Protein AF-A0A397VPN8-F1 (afdb_monomer)

InterPro domains:
  IPR009003 Peptidase S1, PA clan [SSF50494] (24-132)

pLDDT: mean 73.92, std 22.65, range [28.39, 97.94]

Structure (mmCIF, N/CA/C/O backbone):
data_AF-A0A397VPN8-F1
#
_entry.id   AF-A0A397VPN8-F1
#
loop_
_atom_site.group_PDB
_atom_site.id
_atom_site.type_symbol
_atom_site.label_atom_id
_atom_site.label_alt_id
_atom_site.label_comp_id
_atom_site.label_asym_id
_atom_site.label_entity_id
_atom_site.label_seq_id
_atom_site.pdbx_PDB_ins_code
_atom_site.Cartn_x
_atom_site.Cartn_y
_atom_site.Cartn_z
_atom_site.occupancy
_atom_site.B_iso_or_equiv
_atom_site.auth_seq_id
_atom_site.auth_comp_id
_atom_site.auth_asym_id
_atom_site.auth_atom_id
_atom_site.pdbx_PDB_model_num
ATOM 1 N N . MET A 1 1 ? -2.007 -19.056 -1.088 1.00 28.88 1 MET A N 1
ATOM 2 C CA . MET A 1 1 ? -3.440 -18.861 -0.772 1.00 28.88 1 MET A CA 1
ATOM 3 C C . MET A 1 1 ? -4.015 -17.876 -1.776 1.00 28.88 1 MET A C 1
ATOM 5 O O . MET A 1 1 ? -3.439 -16.800 -1.888 1.00 28.88 1 MET A O 1
ATOM 9 N N . PRO A 1 2 ? -5.071 -18.229 -2.525 1.00 28.39 2 PRO A N 1
ATOM 10 C CA . PRO A 1 2 ? -5.755 -17.281 -3.399 1.00 28.39 2 PRO A CA 1
ATOM 11 C C . PRO A 1 2 ? -6.444 -16.191 -2.564 1.00 28.39 2 PRO A C 1
ATOM 13 O O . PRO A 1 2 ? -7.016 -16.479 -1.512 1.00 28.39 2 PRO A O 1
ATOM 16 N N . LEU A 1 3 ? -6.367 -14.941 -3.021 1.00 31.61 3 LEU A N 1
ATOM 17 C CA . LEU A 1 3 ? -7.148 -13.830 -2.477 1.00 31.61 3 LEU A CA 1
ATOM 18 C C . LEU A 1 3 ? -8.596 -13.992 -2.958 1.00 31.61 3 LEU A C 1
ATOM 20 O O . LEU A 1 3 ? -8.873 -13.839 -4.145 1.00 31.61 3 LEU A O 1
ATOM 24 N N . ILE A 1 4 ? -9.508 -14.353 -2.056 1.00 32.44 4 ILE A N 1
ATOM 25 C CA . ILE A 1 4 ? -10.941 -14.461 -2.352 1.00 32.44 4 ILE A CA 1
ATOM 26 C C . ILE A 1 4 ? -11.601 -13.155 -1.911 1.00 32.44 4 ILE A C 1
ATOM 28 O O . ILE A 1 4 ? -11.700 -12.889 -0.715 1.00 32.44 4 ILE A O 1
ATOM 32 N N . PHE A 1 5 ? -12.060 -12.351 -2.870 1.00 37.53 5 PHE A N 1
ATOM 33 C CA . PHE A 1 5 ? -12.827 -11.135 -2.603 1.00 37.53 5 PHE A CA 1
ATOM 34 C C . PHE A 1 5 ? -14.318 -11.444 -2.714 1.00 37.53 5 PHE A C 1
ATOM 36 O O . PHE A 1 5 ? -14.814 -11.780 -3.789 1.00 37.53 5 PHE A O 1
ATOM 43 N N . LYS A 1 6 ? -15.050 -11.332 -1.605 1.00 38.09 6 LYS A N 1
ATOM 44 C CA . LYS A 1 6 ? -16.513 -11.271 -1.643 1.00 38.09 6 LYS A CA 1
ATOM 45 C C . LYS A 1 6 ? -16.909 -9.807 -1.786 1.00 38.09 6 LYS A C 1
ATOM 47 O O . LYS A 1 6 ? -16.521 -8.995 -0.952 1.00 38.09 6 LYS A O 1
ATOM 52 N N . ASN A 1 7 ? -17.676 -9.477 -2.825 1.00 38.16 7 ASN A N 1
ATOM 53 C CA . ASN A 1 7 ? -18.309 -8.163 -2.928 1.00 38.16 7 ASN A CA 1
ATOM 54 C C . ASN A 1 7 ? -19.157 -7.926 -1.674 1.00 38.16 7 ASN A C 1
ATOM 56 O O . ASN A 1 7 ? -20.104 -8.676 -1.424 1.00 38.16 7 ASN A O 1
ATOM 60 N N . LYS A 1 8 ? -18.842 -6.880 -0.909 1.00 43.53 8 LYS A N 1
ATOM 61 C CA . LYS A 1 8 ? -19.722 -6.410 0.158 1.00 43.53 8 LYS A CA 1
ATOM 62 C C . LYS A 1 8 ? -20.789 -5.525 -0.481 1.00 43.53 8 LYS A C 1
ATOM 64 O O . LYS A 1 8 ? -20.492 -4.471 -1.040 1.00 43.53 8 LYS A O 1
ATOM 69 N N . ILE A 1 9 ? -22.038 -5.985 -0.466 1.00 43.00 9 ILE A N 1
ATOM 70 C CA . ILE A 1 9 ? -23.178 -5.151 -0.850 1.00 43.00 9 ILE A CA 1
ATOM 71 C C . ILE A 1 9 ? -23.410 -4.189 0.311 1.00 43.00 9 ILE A C 1
ATOM 73 O O . ILE A 1 9 ? -23.913 -4.602 1.351 1.00 43.00 9 ILE A O 1
ATOM 77 N N . ILE A 1 10 ? -23.043 -2.920 0.133 1.00 44.34 10 ILE A N 1
ATOM 78 C CA . ILE A 1 10 ? -23.275 -1.883 1.141 1.00 44.34 10 ILE A CA 1
ATOM 79 C C . ILE A 1 10 ? -24.789 -1.639 1.216 1.00 44.34 10 ILE A C 1
ATOM 81 O O . ILE A 1 10 ? -25.380 -0.968 0.365 1.00 44.34 10 ILE A O 1
ATOM 85 N N . ASN A 1 11 ? -25.442 -2.229 2.214 1.00 35.75 11 ASN A N 1
ATOM 86 C CA . ASN A 1 11 ? -26.851 -1.981 2.500 1.00 35.75 11 ASN A CA 1
ATOM 87 C C . ASN A 1 11 ? -26.986 -0.692 3.318 1.00 35.75 11 ASN A C 1
ATOM 89 O O . ASN A 1 11 ? -26.147 -0.396 4.162 1.00 35.75 11 ASN A O 1
ATOM 93 N N . ASN A 1 12 ? -28.076 0.062 3.136 1.00 39.88 12 ASN A N 1
ATOM 94 C CA . ASN A 1 12 ? -28.320 1.326 3.858 1.00 39.88 12 ASN A CA 1
ATOM 95 C C . ASN A 1 12 ? -28.294 1.201 5.403 1.00 39.88 12 ASN A C 1
ATOM 97 O O . ASN A 1 12 ? -28.225 2.225 6.075 1.00 39.88 12 ASN A O 1
ATOM 101 N N . GLY A 1 13 ? -28.354 -0.018 5.959 1.00 34.41 13 GLY A N 1
ATOM 102 C CA . GLY A 1 13 ? -28.198 -0.310 7.392 1.00 34.41 13 GLY A CA 1
ATOM 103 C C . GLY A 1 13 ? -26.755 -0.568 7.861 1.00 34.41 13 GLY A C 1
ATOM 104 O O . GLY A 1 13 ? -26.515 -0.598 9.061 1.00 34.41 13 GLY A O 1
ATOM 105 N N . GLU A 1 14 ? -25.789 -0.707 6.947 1.00 37.66 14 GLU A N 1
ATOM 106 C CA . GLU A 1 14 ? -24.347 -0.839 7.234 1.00 37.66 14 GLU A CA 1
ATOM 107 C C . GLU A 1 14 ? -23.607 0.509 7.166 1.00 37.66 14 GLU A C 1
ATOM 109 O O . GLU A 1 14 ? -22.380 0.560 7.181 1.00 37.66 14 GLU A O 1
ATOM 114 N N . LYS A 1 15 ? -24.345 1.629 7.157 1.00 36.97 15 LYS A N 1
ATOM 115 C CA . LYS A 1 15 ? -23.784 2.990 7.256 1.00 36.97 15 LYS A CA 1
ATOM 116 C C . LYS A 1 15 ? -22.938 3.222 8.518 1.00 36.97 15 LYS A C 1
ATOM 118 O O . LYS A 1 15 ? -22.231 4.215 8.586 1.00 36.97 15 LYS A O 1
ATOM 123 N N . ASN A 1 16 ? -22.970 2.296 9.476 1.00 30.78 16 ASN A N 1
ATOM 124 C CA . ASN A 1 16 ? -22.228 2.361 10.734 1.00 30.78 16 ASN A CA 1
ATOM 125 C C . ASN A 1 16 ? -20.793 1.791 10.657 1.00 30.78 16 ASN A C 1
ATOM 127 O O . ASN A 1 16 ? -20.136 1.697 11.688 1.00 30.78 16 ASN A O 1
ATOM 131 N N . MET A 1 17 ? -20.307 1.390 9.472 1.00 33.53 17 MET A N 1
ATOM 132 C CA . MET A 1 17 ? -18.876 1.112 9.221 1.00 33.53 17 MET A CA 1
ATOM 133 C C . MET A 1 17 ? -18.273 1.981 8.110 1.00 33.53 17 MET A C 1
ATOM 135 O O . MET A 1 17 ? -17.122 1.803 7.717 1.00 33.53 17 MET A O 1
ATOM 139 N N . VAL A 1 18 ? -19.010 3.004 7.668 1.00 34.69 18 VAL A N 1
ATOM 140 C CA . VAL A 1 18 ? -18.342 4.246 7.294 1.00 34.69 18 VAL A CA 1
ATOM 141 C C . VAL A 1 18 ? -17.684 4.686 8.595 1.00 34.69 18 VAL A C 1
ATOM 143 O O . VAL A 1 18 ? -18.382 4.823 9.600 1.00 34.69 18 VAL A O 1
ATOM 146 N N . ASN A 1 19 ? -16.362 4.867 8.631 1.00 34.09 19 ASN A N 1
ATOM 147 C CA . ASN A 1 19 ? -15.827 5.819 9.593 1.00 34.09 19 ASN A CA 1
ATOM 148 C C . ASN A 1 19 ? -16.535 7.122 9.236 1.00 34.09 19 ASN A C 1
ATOM 150 O O . ASN A 1 19 ? -16.110 7.843 8.336 1.00 34.09 19 ASN A O 1
ATOM 154 N N . THR A 1 20 ? -17.677 7.374 9.877 1.00 30.58 20 THR A N 1
ATOM 155 C CA . THR A 1 20 ? -18.125 8.715 10.164 1.00 30.58 20 THR A CA 1
ATOM 156 C C . THR A 1 20 ? -16.892 9.315 10.809 1.00 30.58 20 THR A C 1
ATOM 158 O O . THR A 1 20 ? -16.621 9.099 11.986 1.00 30.58 20 THR A O 1
ATOM 161 N N . ILE A 1 21 ? -16.104 10.032 10.009 1.00 36.34 21 ILE A N 1
ATOM 162 C CA . ILE A 1 21 ? -15.629 11.322 10.461 1.00 36.34 21 ILE A CA 1
ATOM 163 C C . ILE A 1 21 ? -16.926 11.941 10.952 1.00 36.34 21 ILE A C 1
ATOM 165 O O . ILE A 1 21 ? -17.810 12.246 10.147 1.00 36.34 21 ILE A O 1
ATOM 169 N N . ASN A 1 22 ? -17.159 11.865 12.262 1.00 33.06 22 ASN A N 1
ATOM 170 C CA . ASN A 1 22 ? -18.320 12.494 12.837 1.00 33.06 22 ASN A CA 1
ATOM 171 C C . ASN A 1 22 ? -18.208 13.935 12.329 1.00 33.06 22 ASN A C 1
ATOM 173 O O . ASN A 1 22 ? -17.151 14.530 12.525 1.00 33.06 22 ASN A O 1
ATOM 177 N N . PRO A 1 23 ? -19.189 14.498 11.609 1.00 37.44 23 PRO A N 1
ATOM 178 C CA . PRO A 1 23 ? -19.058 15.864 11.098 1.00 37.44 23 PRO A CA 1
ATOM 179 C C . PRO A 1 23 ? -18.882 16.898 12.234 1.00 37.44 23 PRO A C 1
ATOM 181 O O . PRO A 1 23 ? -18.647 18.079 11.985 1.00 37.44 23 PRO A O 1
ATOM 184 N N . GLU A 1 24 ? -18.973 16.452 13.494 1.00 35.34 24 GLU A N 1
ATOM 185 C CA . GLU A 1 24 ? -18.641 17.191 14.709 1.00 35.34 24 GLU A CA 1
ATOM 186 C C . GLU A 1 24 ? -17.214 16.965 15.260 1.00 35.34 24 GLU A C 1
ATOM 188 O O . GLU A 1 24 ? -16.788 17.749 16.110 1.00 35.34 24 GLU A O 1
ATOM 193 N N . ASP A 1 25 ? -16.433 15.997 14.760 1.00 37.50 25 ASP A N 1
ATOM 194 C CA . ASP A 1 25 ? -14.989 15.874 15.029 1.00 37.50 25 ASP A CA 1
ATOM 195 C C . ASP A 1 25 ? -14.221 16.898 14.182 1.00 37.50 25 ASP A C 1
ATOM 197 O O . ASP A 1 25 ? -13.533 16.602 13.209 1.00 37.50 25 ASP A O 1
ATOM 201 N N . LYS A 1 26 ? -14.356 18.164 14.585 1.00 32.84 26 LYS A N 1
ATOM 202 C CA . LYS A 1 26 ? -13.776 19.368 13.967 1.00 32.84 26 LYS A CA 1
ATOM 203 C C . LYS A 1 26 ? -12.245 19.463 14.053 1.00 32.84 26 LYS A C 1
ATOM 205 O O . LYS A 1 26 ? -11.693 20.554 13.904 1.00 32.84 26 LYS A O 1
ATOM 210 N N . ASN A 1 27 ? -11.533 18.365 14.298 1.00 35.97 27 ASN A N 1
ATOM 211 C CA . ASN A 1 27 ? -10.075 18.352 14.221 1.00 35.97 27 ASN A CA 1
ATOM 212 C C . ASN A 1 27 ? -9.632 17.942 12.814 1.00 35.97 27 ASN A C 1
ATOM 214 O O . ASN A 1 27 ? -9.155 16.842 12.569 1.00 35.97 27 ASN A O 1
ATOM 218 N N . VAL A 1 28 ? -9.692 18.918 11.906 1.00 40.59 28 VAL A N 1
ATOM 219 C CA . VAL A 1 28 ? -9.120 18.919 10.541 1.00 40.59 28 VAL A CA 1
ATOM 220 C C . VAL A 1 28 ? -7.610 18.568 10.508 1.00 40.59 28 VAL A C 1
ATOM 222 O O . VAL A 1 28 ? -7.020 18.411 9.441 1.00 40.59 28 VAL A O 1
ATOM 225 N N . ASN A 1 29 ? -6.974 18.403 11.673 1.00 41.31 29 ASN A N 1
ATOM 226 C CA . ASN A 1 29 ? -5.572 18.026 11.838 1.00 41.31 29 ASN A CA 1
ATOM 227 C C . ASN A 1 29 ? -5.324 16.508 11.969 1.00 41.31 29 ASN A C 1
ATOM 229 O O . ASN A 1 29 ? -4.167 16.094 11.864 1.00 41.31 29 ASN A O 1
ATOM 233 N N . ASP A 1 30 ? -6.355 15.675 12.152 1.00 53.97 30 ASP A N 1
ATOM 234 C CA . ASP A 1 30 ? -6.192 14.221 12.275 1.00 53.97 30 ASP A CA 1
ATOM 235 C C . ASP A 1 30 ? -6.280 13.540 10.902 1.00 53.97 30 ASP A C 1
ATOM 237 O O . ASP A 1 30 ? -7.329 13.112 10.421 1.00 53.97 30 ASP A O 1
ATOM 241 N N . LYS A 1 31 ? -5.125 13.450 10.237 1.00 62.75 31 LYS A N 1
ATOM 242 C CA . LYS A 1 31 ? -4.949 12.671 9.005 1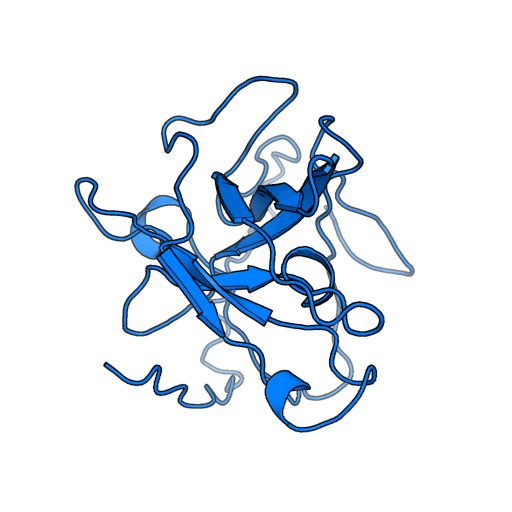.00 62.75 31 LYS A CA 1
ATOM 243 C C . LYS A 1 31 ? -5.287 11.192 9.278 1.00 62.75 31 LYS A C 1
ATOM 245 O O . LYS A 1 31 ? -4.653 10.603 10.156 1.00 62.75 31 LYS A O 1
ATOM 250 N N . PRO A 1 32 ? -6.216 10.547 8.540 1.00 77.31 32 PRO A N 1
ATOM 251 C CA . PRO A 1 32 ? -6.539 9.142 8.773 1.00 77.31 32 PRO A CA 1
ATOM 252 C C . PRO A 1 32 ? -5.322 8.243 8.538 1.00 77.31 32 PRO A C 1
ATOM 254 O O . PRO A 1 32 ? -4.795 8.187 7.428 1.00 77.31 32 PRO A O 1
ATOM 257 N N . PHE A 1 33 ? -4.930 7.462 9.551 1.00 87.75 33 PHE A N 1
ATOM 258 C CA . PHE A 1 33 ? -3.900 6.424 9.407 1.00 87.75 33 PHE A CA 1
ATOM 259 C C . PHE A 1 33 ? -4.289 5.342 8.388 1.00 87.75 33 PHE A C 1
ATOM 261 O O . PHE A 1 33 ? -3.417 4.647 7.876 1.00 87.75 33 PHE A O 1
ATOM 268 N N . THR A 1 34 ? -5.579 5.224 8.052 1.00 90.62 34 THR A N 1
ATOM 269 C CA . THR A 1 34 ? -6.080 4.403 6.943 1.00 90.62 34 THR A CA 1
ATOM 270 C C . THR A 1 34 ? -5.415 4.744 5.609 1.00 90.62 34 THR A C 1
ATOM 272 O O . THR A 1 34 ? -5.307 3.867 4.756 1.00 90.62 34 THR A O 1
ATOM 275 N N . VAL A 1 35 ? -4.986 5.993 5.402 1.00 92.62 35 VAL A N 1
ATOM 276 C CA . VAL A 1 35 ? -4.306 6.449 4.184 1.00 92.62 35 VAL A CA 1
ATOM 277 C C . VAL A 1 35 ? -2.821 6.634 4.467 1.00 92.62 35 VAL A C 1
ATOM 279 O O . VAL A 1 35 ? -2.412 7.069 5.544 1.00 92.62 35 VAL A O 1
ATOM 282 N N . GLY A 1 36 ? -1.992 6.312 3.484 1.00 93.56 36 GLY A N 1
ATOM 283 C CA . GLY A 1 36 ? -0.553 6.474 3.597 1.00 93.56 36 GLY A CA 1
ATOM 284 C C . GLY A 1 36 ? 0.119 6.674 2.255 1.00 93.56 36 GLY A C 1
ATOM 285 O O . GLY A 1 36 ? -0.421 6.341 1.194 1.00 93.56 36 GLY A O 1
ATOM 286 N N . ILE A 1 37 ? 1.333 7.206 2.333 1.00 95.06 37 ILE A N 1
ATOM 287 C CA . ILE A 1 37 ? 2.232 7.262 1.192 1.00 95.06 37 ILE A CA 1
ATOM 288 C C . ILE A 1 37 ? 2.692 5.837 0.863 1.00 95.06 37 ILE A C 1
ATOM 290 O O . ILE A 1 37 ? 2.935 5.018 1.755 1.00 95.06 37 ILE A O 1
ATOM 294 N N . LEU A 1 38 ? 2.787 5.535 -0.425 1.00 97.06 38 LEU A N 1
ATOM 295 C CA . LEU A 1 38 ? 3.331 4.290 -0.943 1.00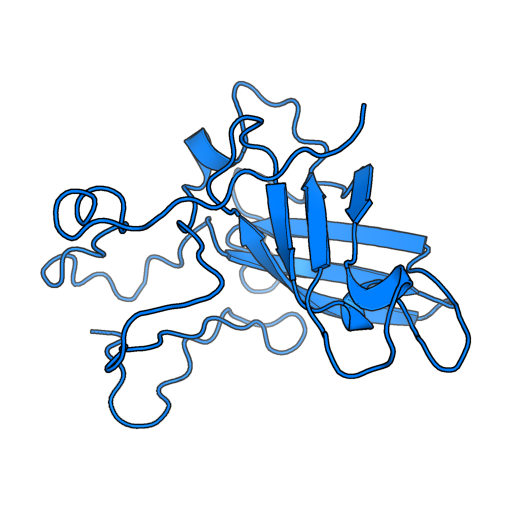 97.06 38 LEU A CA 1
ATOM 296 C C . LEU A 1 38 ? 4.645 4.618 -1.648 1.00 97.06 38 LEU A C 1
ATOM 298 O O . LEU A 1 38 ? 4.628 5.183 -2.738 1.00 97.06 38 LEU A O 1
ATOM 302 N N . PHE A 1 39 ? 5.771 4.279 -1.031 1.00 96.94 39 PHE A N 1
ATOM 303 C CA . PHE A 1 39 ? 7.074 4.350 -1.682 1.00 96.94 39 PHE A CA 1
ATOM 304 C C . PHE A 1 39 ? 7.216 3.188 -2.656 1.00 96.94 39 PHE A C 1
ATOM 306 O O . PHE A 1 39 ? 6.949 2.036 -2.297 1.00 96.94 39 PHE A O 1
ATOM 313 N N . VAL A 1 40 ? 7.633 3.501 -3.876 1.00 96.50 40 VAL A N 1
ATOM 314 C CA . VAL A 1 40 ? 7.786 2.549 -4.969 1.00 96.50 40 VAL A CA 1
ATOM 315 C C . VAL A 1 40 ? 9.205 2.621 -5.506 1.00 96.50 40 VAL A C 1
ATOM 317 O O . VAL A 1 40 ? 9.655 3.698 -5.884 1.00 96.50 40 VAL A O 1
ATOM 320 N N . HIS A 1 41 ? 9.854 1.463 -5.611 1.00 96.75 41 HIS A N 1
ATOM 321 C CA . HIS A 1 41 ? 11.057 1.280 -6.417 1.00 96.75 41 HIS A CA 1
ATOM 322 C C . HIS A 1 41 ? 10.700 0.459 -7.657 1.00 96.75 41 HIS A C 1
ATOM 324 O O . HIS A 1 41 ? 10.165 -0.646 -7.525 1.00 96.75 41 HIS A O 1
ATOM 330 N N . LYS A 1 42 ? 10.964 0.985 -8.855 1.00 93.50 42 LYS A N 1
ATOM 331 C CA . LYS A 1 42 ? 10.721 0.286 -10.127 1.00 93.50 42 LYS A CA 1
ATOM 332 C C . LYS A 1 42 ? 11.753 0.722 -11.158 1.00 93.50 42 LYS A C 1
ATOM 334 O O . LYS A 1 42 ? 11.862 1.915 -11.430 1.00 93.50 42 LYS A O 1
ATOM 339 N N . ASN A 1 43 ? 12.470 -0.220 -11.773 1.00 90.88 43 ASN A N 1
ATOM 340 C CA . ASN A 1 43 ? 13.465 0.076 -12.819 1.00 90.88 43 ASN A CA 1
ATOM 341 C C . ASN A 1 43 ? 14.531 1.098 -12.376 1.00 90.88 43 ASN A C 1
ATOM 343 O O . ASN A 1 43 ? 14.851 2.030 -13.113 1.00 90.88 43 ASN A O 1
ATOM 347 N N . SER A 1 44 ? 15.067 0.943 -11.161 1.00 90.56 44 SER A N 1
ATOM 348 C CA . SER A 1 44 ? 16.064 1.863 -10.581 1.00 90.56 44 SER A CA 1
ATOM 349 C C . SER A 1 44 ? 15.565 3.297 -10.344 1.00 90.56 44 SER A C 1
ATOM 351 O O . SER A 1 44 ? 16.375 4.192 -10.105 1.00 90.56 44 SER A O 1
ATOM 353 N N . ILE A 1 45 ? 14.250 3.520 -10.395 1.00 92.25 45 ILE A N 1
ATOM 354 C CA . ILE A 1 45 ? 13.614 4.803 -10.103 1.00 92.25 45 ILE A CA 1
ATOM 355 C C . ILE A 1 45 ? 12.782 4.658 -8.832 1.00 92.25 45 ILE A C 1
ATOM 357 O O . ILE A 1 45 ? 11.963 3.743 -8.717 1.00 92.25 45 ILE A O 1
ATOM 361 N N . ASP A 1 46 ? 12.971 5.604 -7.914 1.00 94.56 46 ASP A N 1
ATOM 362 C CA . ASP A 1 46 ? 12.124 5.783 -6.740 1.00 94.56 46 ASP A CA 1
ATOM 363 C C . ASP A 1 46 ? 11.061 6.850 -7.010 1.00 94.56 46 ASP A C 1
ATOM 365 O O . ASP A 1 46 ? 11.359 7.941 -7.501 1.00 94.56 46 ASP A O 1
ATOM 369 N N . PHE A 1 47 ? 9.813 6.546 -6.673 1.00 93.50 47 PHE A N 1
ATOM 370 C CA . PHE A 1 47 ? 8.712 7.504 -6.709 1.00 93.50 47 PHE A CA 1
ATOM 371 C C . PHE A 1 47 ? 7.665 7.169 -5.649 1.00 93.50 47 PHE A C 1
ATOM 373 O O . PHE A 1 47 ? 7.747 6.154 -4.953 1.00 93.50 47 PHE A O 1
ATOM 380 N N . THR A 1 48 ? 6.679 8.050 -5.500 1.00 94.44 48 THR A N 1
ATOM 381 C CA . THR A 1 48 ? 5.638 7.906 -4.488 1.00 94.44 48 THR A CA 1
ATOM 382 C C . THR A 1 48 ? 4.257 7.830 -5.112 1.00 94.44 48 THR A C 1
ATOM 384 O O . THR A 1 48 ? 3.951 8.439 -6.136 1.00 94.44 48 THR A O 1
ATOM 387 N N . CYS A 1 49 ? 3.416 7.051 -4.455 1.00 94.94 49 CYS A N 1
ATOM 388 C CA . CYS A 1 49 ? 2.003 6.897 -4.722 1.00 94.94 49 CYS A CA 1
ATOM 389 C C . CYS A 1 49 ? 1.218 7.072 -3.420 1.00 94.94 49 CYS A C 1
ATOM 391 O O . CYS A 1 49 ? 1.775 7.332 -2.354 1.00 94.94 49 CYS A O 1
ATOM 393 N N . THR A 1 50 ? -0.099 6.905 -3.495 1.00 94.56 50 THR A N 1
ATOM 394 C CA . THR A 1 50 ? -0.970 6.811 -2.318 1.00 94.56 50 THR A CA 1
ATOM 395 C C . THR A 1 50 ? -1.617 5.436 -2.276 1.00 94.56 50 THR A C 1
ATOM 397 O O . THR A 1 50 ? -1.981 4.879 -3.315 1.00 94.56 50 THR A O 1
ATOM 400 N N . ALA A 1 51 ? -1.774 4.890 -1.078 1.00 95.88 51 ALA A N 1
ATOM 401 C CA . ALA A 1 51 ? -2.577 3.702 -0.845 1.00 95.88 51 ALA A CA 1
ATOM 402 C C . ALA A 1 51 ? -3.470 3.903 0.380 1.00 95.88 51 ALA A C 1
ATOM 404 O O . ALA A 1 51 ? -3.233 4.790 1.207 1.00 95.88 51 ALA A O 1
ATOM 405 N N . SER A 1 52 ? -4.495 3.070 0.503 1.00 95.19 52 SER A N 1
ATOM 406 C CA . SER A 1 52 ? -5.348 3.042 1.685 1.00 95.19 52 SER A CA 1
ATOM 407 C C . SER A 1 52 ? -5.666 1.620 2.118 1.00 95.19 52 SER A C 1
ATOM 409 O O . SER A 1 52 ? -5.694 0.699 1.303 1.00 95.19 52 SER A O 1
ATOM 411 N N . VAL A 1 53 ? -5.889 1.430 3.416 1.00 95.81 53 VAL A N 1
ATOM 412 C CA . VAL A 1 53 ? -6.315 0.153 3.994 1.00 95.81 53 VAL A CA 1
ATOM 413 C C . VAL A 1 53 ? -7.807 -0.038 3.738 1.00 95.81 53 VAL A C 1
ATOM 415 O O . VAL A 1 53 ? -8.606 0.867 3.987 1.00 95.81 53 VAL A O 1
ATOM 418 N N . ILE A 1 54 ?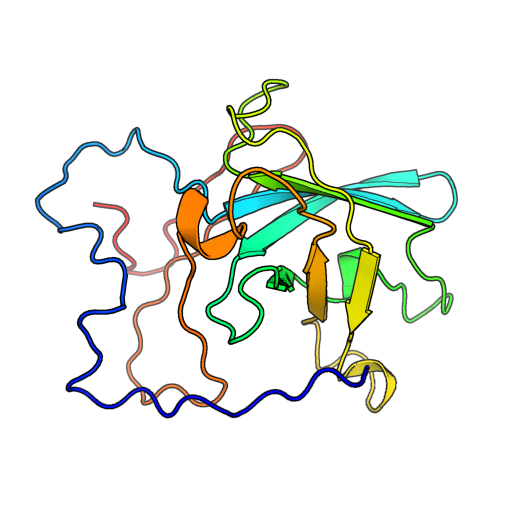 -8.192 -1.222 3.258 1.00 93.25 54 ILE A N 1
ATOM 419 C CA . ILE A 1 54 ? -9.587 -1.557 2.958 1.00 93.25 54 ILE A CA 1
ATOM 420 C C . ILE A 1 54 ? -10.092 -2.721 3.804 1.00 93.25 54 ILE A C 1
ATOM 422 O O . ILE A 1 54 ? -9.347 -3.627 4.180 1.00 93.25 54 ILE A O 1
ATOM 426 N N . SER A 1 55 ? -11.391 -2.686 4.079 1.00 91.81 55 SER A N 1
ATOM 427 C CA . SER A 1 55 ? -12.086 -3.678 4.886 1.00 91.81 55 SER A CA 1
ATOM 428 C C . SER A 1 55 ? -12.056 -5.048 4.212 1.00 91.81 55 SER A C 1
ATOM 430 O O . SER A 1 55 ? -12.594 -5.238 3.116 1.00 91.81 55 SER A O 1
ATOM 432 N N . THR A 1 56 ? -11.396 -6.013 4.851 1.00 90.88 56 THR A N 1
ATOM 433 C CA . THR A 1 56 ? -11.233 -7.380 4.337 1.00 90.88 56 THR A CA 1
ATOM 434 C C . THR A 1 56 ? -11.163 -8.398 5.471 1.00 90.88 56 THR A C 1
ATOM 436 O O . THR A 1 56 ? -10.741 -8.082 6.581 1.00 90.88 56 THR A O 1
ATOM 439 N N . ASP A 1 57 ? -11.505 -9.657 5.186 1.00 90.38 57 ASP A N 1
ATOM 440 C CA . ASP A 1 57 ? -11.484 -10.730 6.193 1.00 90.38 57 ASP A CA 1
ATOM 441 C C . ASP A 1 57 ? -10.086 -10.956 6.798 1.00 90.38 57 ASP A C 1
ATOM 443 O O . ASP A 1 57 ? -9.957 -11.281 7.978 1.00 90.38 57 ASP A O 1
ATOM 447 N N . ASN A 1 58 ? -9.023 -10.771 6.006 1.00 88.94 58 ASN A N 1
ATOM 448 C CA . ASN A 1 58 ? -7.641 -10.939 6.466 1.00 88.94 58 ASN A CA 1
ATOM 449 C C . ASN A 1 58 ? -7.045 -9.667 7.106 1.00 88.94 58 ASN A C 1
ATOM 451 O O . ASN A 1 58 ? -5.953 -9.751 7.674 1.00 88.94 58 ASN A O 1
ATOM 455 N N . ARG A 1 59 ? -7.745 -8.523 7.020 1.00 93.81 59 ARG A N 1
ATOM 456 C CA . ARG A 1 59 ? -7.461 -7.260 7.722 1.00 93.81 59 ARG A CA 1
ATOM 457 C C . ARG A 1 59 ? -6.079 -6.634 7.464 1.00 93.81 59 ARG A C 1
ATOM 459 O O . ARG A 1 59 ? -5.665 -5.728 8.181 1.00 93.81 59 ARG A O 1
ATOM 466 N N . ASN A 1 60 ? -5.361 -7.099 6.442 1.00 96.00 60 ASN A N 1
ATOM 467 C CA . ASN A 1 60 ? -4.010 -6.649 6.065 1.00 96.00 60 ASN A CA 1
ATOM 468 C C . ASN A 1 60 ? -3.950 -6.289 4.569 1.00 96.00 60 ASN A C 1
ATOM 470 O O . ASN A 1 60 ? -2.943 -6.523 3.896 1.00 96.00 60 ASN A O 1
ATOM 474 N N . ILE A 1 61 ? -5.056 -5.779 4.027 1.00 96.12 61 ILE A N 1
ATOM 475 C CA . ILE A 1 61 ? -5.199 -5.486 2.601 1.00 96.12 61 ILE A CA 1
ATOM 476 C C . ILE A 1 61 ? -5.424 -3.999 2.394 1.00 96.12 61 ILE A C 1
ATOM 478 O O . ILE A 1 61 ? -6.126 -3.344 3.163 1.00 96.12 61 ILE A O 1
ATOM 482 N N . GLY A 1 62 ? -4.834 -3.482 1.325 1.00 95.75 62 GLY A N 1
ATOM 483 C CA . GLY A 1 62 ? -5.067 -2.127 0.863 1.00 95.75 62 GLY A CA 1
ATOM 484 C C . GLY A 1 62 ? -5.325 -2.053 -0.627 1.00 95.75 62 GLY A C 1
ATOM 485 O O . GLY A 1 62 ? -5.200 -3.043 -1.348 1.00 95.75 62 GLY A O 1
ATOM 486 N N . ILE A 1 63 ? -5.667 -0.855 -1.075 1.00 94.25 63 ILE A N 1
ATOM 487 C CA . ILE A 1 63 ? -5.890 -0.523 -2.475 1.00 94.25 63 ILE A CA 1
ATOM 488 C C . ILE A 1 63 ? -4.993 0.641 -2.890 1.00 94.25 63 ILE A C 1
ATOM 490 O O . ILE A 1 63 ? -4.682 1.533 -2.099 1.00 94.25 63 ILE A O 1
ATOM 494 N N . THR A 1 64 ? -4.563 0.616 -4.143 1.00 94.12 64 THR A N 1
ATOM 495 C CA . THR A 1 64 ? -3.858 1.702 -4.825 1.00 94.12 64 THR A CA 1
ATOM 496 C C . THR A 1 64 ? -4.197 1.647 -6.316 1.00 94.12 64 THR A C 1
ATOM 498 O O . THR A 1 64 ? -5.015 0.827 -6.741 1.00 94.12 64 THR A O 1
ATOM 501 N N . VAL A 1 65 ? -3.578 2.504 -7.119 1.00 90.75 65 VAL A N 1
ATOM 502 C CA . VAL A 1 65 ? -3.666 2.443 -8.582 1.00 90.75 65 VAL A CA 1
ATOM 503 C C . VAL A 1 65 ? -2.640 1.457 -9.141 1.00 90.75 65 VAL A C 1
ATOM 505 O O . VAL A 1 65 ? -1.551 1.284 -8.588 1.00 90.75 65 VAL A O 1
ATOM 508 N N . ALA A 1 66 ? -2.988 0.758 -10.218 1.00 90.69 66 ALA A N 1
ATOM 509 C CA . ALA A 1 66 ? -2.177 -0.345 -10.725 1.00 90.69 66 ALA A CA 1
ATOM 510 C C . ALA A 1 66 ? -0.836 0.128 -11.297 1.00 90.69 66 ALA A C 1
ATOM 512 O O . ALA A 1 66 ? 0.190 -0.529 -11.093 1.00 90.69 66 ALA A O 1
ATOM 513 N N . HIS A 1 67 ? -0.820 1.289 -11.956 1.00 89.44 67 HIS A N 1
ATOM 514 C CA . HIS A 1 67 ? 0.393 1.828 -12.566 1.00 89.44 67 HIS A CA 1
ATOM 515 C C . HIS A 1 67 ? 1.512 2.131 -11.554 1.00 89.44 67 HIS A C 1
ATOM 517 O O . HIS A 1 67 ? 2.689 2.203 -11.929 1.00 89.44 67 HIS A O 1
ATOM 523 N N . CYS A 1 68 ? 1.174 2.266 -10.264 1.00 92.44 68 CYS A N 1
ATOM 524 C CA . CYS A 1 68 ? 2.167 2.401 -9.205 1.00 92.44 68 CYS A CA 1
ATOM 525 C C . CYS A 1 68 ? 3.080 1.179 -9.164 1.00 92.44 68 CYS A C 1
ATOM 527 O O . CYS A 1 68 ? 4.293 1.322 -9.190 1.00 92.44 68 CYS A O 1
ATOM 529 N N . PHE A 1 69 ? 2.533 -0.034 -9.194 1.00 92.12 69 PHE A N 1
ATOM 530 C CA . PHE A 1 69 ? 3.338 -1.249 -9.059 1.00 92.12 69 PHE A CA 1
ATOM 531 C C . PHE A 1 69 ? 3.529 -2.031 -10.362 1.00 92.12 69 PHE A C 1
ATOM 533 O O . PHE A 1 69 ? 4.234 -3.036 -10.352 1.00 92.12 69 PHE A O 1
ATOM 540 N N . TYR A 1 70 ? 2.921 -1.610 -11.472 1.00 90.50 70 TYR A N 1
ATOM 541 C CA . TYR A 1 70 ? 3.058 -2.290 -12.759 1.00 90.50 70 TYR A CA 1
ATOM 542 C C . TYR A 1 70 ? 3.078 -1.302 -13.926 1.00 90.50 70 TYR A C 1
ATOM 544 O O . TYR A 1 70 ? 2.210 -0.451 -14.045 1.00 90.50 70 TYR A O 1
ATOM 552 N N . ASP A 1 71 ? 4.071 -1.400 -14.801 1.00 87.94 71 ASP A N 1
ATOM 553 C CA . ASP A 1 71 ? 4.107 -0.683 -16.074 1.00 87.94 71 ASP A CA 1
ATOM 554 C C . ASP A 1 71 ? 3.601 -1.604 -17.189 1.00 87.94 71 ASP A C 1
ATOM 556 O O . ASP A 1 71 ? 4.205 -2.634 -17.484 1.00 87.94 71 ASP A O 1
ATOM 560 N N . TRP A 1 72 ? 2.489 -1.231 -17.820 1.00 83.81 72 TRP A N 1
ATOM 561 C CA . TRP A 1 72 ? 1.864 -2.026 -18.877 1.00 83.81 72 TRP A CA 1
ATOM 562 C C . TRP A 1 72 ? 2.614 -1.962 -20.215 1.00 83.81 72 TRP A C 1
ATOM 564 O O . TRP A 1 72 ? 2.540 -2.915 -20.993 1.00 83.81 72 TRP A O 1
ATOM 574 N N . GLN A 1 73 ? 3.343 -0.874 -20.489 1.00 84.12 73 GLN A N 1
ATOM 575 C CA . GLN A 1 73 ? 4.095 -0.690 -21.733 1.00 84.12 73 GLN A CA 1
ATOM 576 C C . GLN A 1 73 ? 5.346 -1.560 -21.727 1.00 84.12 73 GLN A C 1
ATOM 578 O O . GLN A 1 73 ? 5.612 -2.291 -22.682 1.00 84.12 73 GLN A O 1
ATOM 583 N N . THR A 1 74 ? 6.093 -1.508 -20.624 1.00 87.62 74 THR A N 1
ATOM 584 C CA . THR A 1 74 ? 7.343 -2.264 -20.461 1.00 87.62 74 THR A CA 1
ATOM 585 C C . THR A 1 74 ? 7.131 -3.646 -19.842 1.00 87.62 74 THR A C 1
ATOM 587 O O . THR A 1 74 ? 8.032 -4.481 -19.881 1.00 87.62 74 THR A O 1
ATOM 590 N N . ARG A 1 75 ? 5.926 -3.922 -19.323 1.00 87.06 75 ARG A N 1
ATOM 591 C CA . ARG A 1 75 ? 5.540 -5.148 -18.601 1.00 87.06 75 ARG A CA 1
ATOM 592 C C . ARG A 1 75 ? 6.371 -5.406 -17.344 1.00 87.06 75 ARG A C 1
ATOM 594 O O . ARG A 1 75 ? 6.570 -6.559 -16.960 1.00 87.06 75 ARG A O 1
ATOM 601 N N . VAL A 1 76 ? 6.835 -4.342 -16.698 1.00 88.44 76 VAL A N 1
ATOM 602 C CA . VAL A 1 76 ? 7.688 -4.417 -15.511 1.00 88.44 76 VAL A CA 1
ATOM 603 C C . VAL A 1 76 ? 6.877 -4.199 -14.237 1.00 88.44 76 VAL A C 1
ATOM 605 O O . VAL A 1 76 ? 6.070 -3.275 -14.142 1.00 88.44 76 VAL A O 1
ATOM 608 N N . TRP A 1 77 ? 7.120 -5.042 -13.237 1.00 91.44 77 TRP A N 1
ATOM 609 C CA . TRP A 1 77 ? 6.588 -4.886 -11.884 1.00 91.44 77 TRP A CA 1
ATOM 610 C C . TRP A 1 77 ? 7.519 -4.023 -11.031 1.00 91.44 77 TRP A C 1
ATOM 612 O O . TRP A 1 77 ? 8.719 -3.977 -11.276 1.00 91.44 77 TRP A O 1
ATOM 622 N N . ALA A 1 78 ? 6.973 -3.354 -10.019 1.00 94.19 78 ALA A N 1
ATOM 623 C CA . ALA A 1 78 ? 7.783 -2.719 -8.991 1.00 94.19 78 ALA A CA 1
ATOM 624 C C . ALA A 1 78 ? 8.618 -3.768 -8.247 1.00 94.19 78 ALA A C 1
ATOM 626 O O . ALA A 1 78 ? 8.118 -4.834 -7.882 1.00 94.19 78 ALA A O 1
ATOM 627 N N . ASP A 1 79 ? 9.877 -3.427 -8.006 1.00 94.69 79 ASP A N 1
ATOM 628 C CA . ASP A 1 79 ? 10.847 -4.257 -7.300 1.00 94.69 79 ASP A CA 1
ATOM 629 C C . ASP A 1 79 ? 10.594 -4.230 -5.788 1.00 94.69 79 ASP A C 1
ATOM 631 O O . ASP A 1 79 ? 10.794 -5.222 -5.087 1.00 94.69 79 ASP A O 1
ATOM 635 N N . ASN A 1 80 ? 10.145 -3.079 -5.276 1.00 96.62 80 ASN A N 1
ATOM 636 C CA . ASN A 1 80 ? 9.842 -2.885 -3.866 1.00 96.62 80 ASN A CA 1
ATOM 637 C C . ASN A 1 80 ? 8.702 -1.882 -3.671 1.00 96.62 80 ASN A C 1
ATOM 639 O O . ASN A 1 80 ? 8.584 -0.884 -4.383 1.00 96.62 80 ASN A O 1
ATOM 643 N N . LEU A 1 81 ? 7.883 -2.150 -2.658 1.00 97.94 81 LEU A N 1
ATOM 644 C CA . LEU A 1 81 ? 6.738 -1.338 -2.274 1.00 97.94 81 LEU A CA 1
ATOM 645 C C . LEU A 1 81 ? 6.686 -1.237 -0.749 1.00 97.94 81 LEU A C 1
ATOM 647 O O . LEU A 1 81 ? 6.658 -2.257 -0.053 1.00 97.94 81 LEU A O 1
ATOM 651 N N . GLN A 1 82 ? 6.625 -0.012 -0.231 1.00 97.75 82 GLN A N 1
ATOM 652 C CA . GLN A 1 82 ? 6.498 0.255 1.201 1.00 97.75 82 GLN A CA 1
ATOM 653 C C . GLN A 1 82 ? 5.369 1.239 1.478 1.00 97.75 82 GLN A C 1
ATOM 655 O O . GLN A 1 82 ? 5.390 2.381 1.029 1.00 97.75 82 GLN A O 1
ATOM 660 N N . PHE A 1 83 ? 4.385 0.791 2.247 1.00 97.62 83 PHE A N 1
ATOM 661 C CA . PHE A 1 83 ? 3.252 1.595 2.673 1.00 97.62 83 PHE A CA 1
ATOM 662 C C . PHE A 1 83 ? 3.522 2.215 4.042 1.00 97.62 83 PHE A C 1
ATOM 664 O O . PHE A 1 83 ? 3.799 1.493 4.996 1.00 97.62 83 PHE A O 1
ATOM 671 N N . CYS A 1 84 ? 3.418 3.537 4.161 1.00 95.44 84 CYS A N 1
ATOM 672 C CA . CYS A 1 84 ? 3.626 4.248 5.420 1.00 95.44 84 CYS A CA 1
ATOM 673 C C . CYS A 1 84 ? 2.330 4.984 5.819 1.00 95.44 84 CYS A C 1
ATOM 675 O O . CYS A 1 84 ? 2.102 6.113 5.369 1.00 95.44 84 CYS A O 1
ATOM 677 N N . PRO A 1 85 ? 1.460 4.361 6.636 1.00 92.75 85 PRO A N 1
ATOM 678 C CA . PRO A 1 85 ? 0.200 4.960 7.079 1.00 92.75 85 PRO A CA 1
ATOM 679 C C . PRO A 1 85 ? 0.438 6.243 7.879 1.00 92.75 85 PRO A C 1
ATOM 681 O O . PRO A 1 85 ? 1.299 6.277 8.762 1.00 92.75 85 PRO A O 1
ATOM 684 N N . GLY A 1 86 ? -0.326 7.298 7.585 1.00 86.44 86 GLY A N 1
ATOM 685 C CA . GLY A 1 86 ? -0.227 8.599 8.258 1.00 86.44 86 GLY A CA 1
ATOM 686 C C . GLY A 1 86 ? 1.150 9.262 8.169 1.00 86.44 86 GLY A C 1
ATOM 687 O O . GLY A 1 86 ? 1.538 9.994 9.079 1.00 86.44 86 GLY A O 1
ATOM 688 N N . TYR A 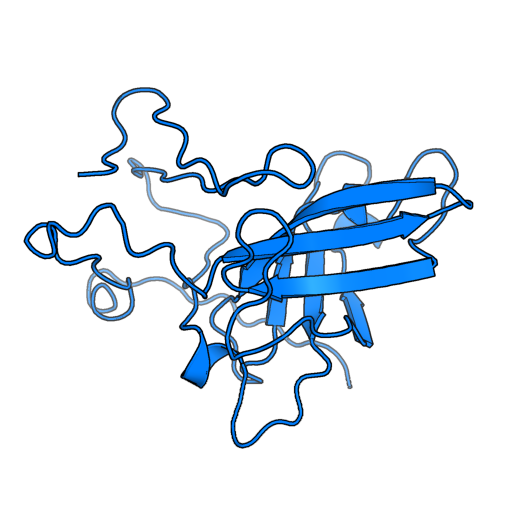1 87 ? 1.912 8.983 7.110 1.00 88.19 87 TYR A N 1
ATOM 689 C CA . TYR A 1 87 ? 3.185 9.651 6.851 1.00 88.19 87 TYR A CA 1
ATOM 690 C C . TYR A 1 87 ? 3.010 11.173 6.768 1.00 88.19 87 TYR A C 1
ATOM 692 O O . TYR A 1 87 ? 2.010 11.666 6.241 1.00 88.19 87 TYR A O 1
ATOM 700 N N . ASN A 1 88 ? 3.978 11.924 7.287 1.00 83.31 88 ASN A N 1
ATOM 701 C CA . ASN A 1 88 ? 3.933 13.384 7.320 1.00 83.31 88 ASN A CA 1
ATOM 702 C C . ASN A 1 88 ? 5.356 13.951 7.231 1.00 83.31 88 ASN A C 1
ATOM 704 O O . ASN A 1 88 ? 6.108 13.860 8.202 1.00 83.31 88 ASN A O 1
ATOM 708 N N . HIS A 1 89 ? 5.719 14.517 6.075 1.00 81.69 89 HIS A N 1
ATOM 709 C CA . HIS A 1 89 ? 6.980 15.238 5.847 1.00 81.69 89 HIS A CA 1
ATOM 710 C C . HIS A 1 89 ? 8.229 14.530 6.408 1.00 81.69 89 HIS A C 1
ATOM 712 O O . HIS A 1 89 ? 8.862 15.002 7.356 1.00 81.69 89 HIS A O 1
ATOM 718 N N . GLY A 1 90 ? 8.578 13.355 5.879 1.00 82.88 90 GLY A N 1
ATOM 719 C CA . GLY A 1 90 ? 9.739 12.599 6.371 1.00 82.88 90 GLY A CA 1
ATOM 720 C C . GLY A 1 90 ? 9.462 11.742 7.608 1.00 82.88 90 GLY A C 1
ATOM 721 O O . GLY A 1 90 ? 10.238 10.833 7.905 1.00 82.88 90 GLY A O 1
ATOM 722 N N . LYS A 1 91 ? 8.371 11.997 8.340 1.00 83.75 91 LYS A N 1
ATOM 723 C CA . LYS A 1 91 ? 8.070 11.311 9.599 1.00 83.75 91 LYS A CA 1
ATOM 724 C C . LYS A 1 91 ? 7.094 10.167 9.383 1.00 83.75 91 LYS A C 1
ATOM 726 O O . LYS A 1 91 ? 5.994 10.341 8.860 1.00 83.75 91 LYS A O 1
ATOM 731 N N . GLN A 1 92 ? 7.501 8.994 9.848 1.00 88.31 92 GLN A N 1
ATOM 732 C CA . GLN A 1 92 ? 6.631 7.831 9.950 1.00 88.31 92 GLN A CA 1
ATOM 733 C C . GLN A 1 92 ? 5.707 7.971 11.165 1.00 88.31 92 GLN A C 1
ATOM 735 O O . GLN A 1 92 ? 6.098 8.536 12.190 1.00 88.31 92 GLN A O 1
ATOM 740 N N . SER A 1 93 ? 4.500 7.417 11.065 1.00 87.44 93 SER A N 1
ATOM 741 C CA . SER A 1 93 ? 3.616 7.251 12.218 1.00 87.44 93 SER A CA 1
ATOM 742 C C . SER A 1 93 ? 4.136 6.168 13.174 1.00 87.44 93 SER A C 1
ATOM 744 O O . SER A 1 93 ? 5.129 5.484 12.905 1.00 87.44 93 SER A O 1
ATOM 746 N N . CYS A 1 94 ? 3.429 5.957 14.286 1.00 87.00 94 CYS A N 1
ATOM 747 C CA . CYS A 1 94 ? 3.712 4.869 15.225 1.00 87.00 94 CYS A CA 1
ATOM 748 C C . CYS A 1 94 ? 3.638 3.464 14.590 1.00 87.00 94 CYS A C 1
ATOM 750 O O . CYS A 1 94 ? 4.240 2.533 15.124 1.00 87.00 94 CYS A O 1
ATOM 752 N N . TYR A 1 95 ? 2.966 3.317 13.444 1.00 87.81 95 TYR A N 1
ATOM 753 C CA . TYR A 1 95 ? 2.834 2.054 12.710 1.00 87.81 95 TYR A CA 1
ATOM 754 C C . TYR A 1 95 ? 4.006 1.760 11.768 1.00 87.81 95 TYR A C 1
ATOM 756 O O . TYR A 1 95 ? 4.108 0.641 11.264 1.00 87.81 95 TYR A O 1
ATOM 764 N N . LYS A 1 96 ? 4.921 2.728 11.590 1.00 91.38 96 LYS A N 1
ATOM 765 C CA . LYS A 1 96 ? 6.096 2.645 10.706 1.00 91.38 96 LYS A CA 1
ATOM 766 C C . LYS A 1 96 ? 5.721 2.351 9.248 1.00 91.38 96 LYS A C 1
ATOM 768 O O . LYS A 1 96 ? 4.554 2.252 8.887 1.00 91.38 96 LYS A O 1
ATOM 773 N N . CYS A 1 97 ? 6.726 2.262 8.384 1.00 94.94 97 CYS A N 1
ATOM 774 C CA . CYS A 1 97 ? 6.537 1.768 7.023 1.00 94.94 97 CYS A CA 1
ATOM 775 C C . CYS A 1 97 ? 6.462 0.237 6.995 1.00 94.94 97 CYS A C 1
ATOM 777 O O . CYS A 1 97 ? 7.216 -0.449 7.686 1.00 94.94 97 CYS A O 1
ATOM 779 N N . ILE A 1 98 ? 5.567 -0.286 6.164 1.00 96.75 98 ILE A N 1
ATOM 780 C CA . ILE A 1 98 ? 5.186 -1.692 6.084 1.00 96.75 98 ILE A CA 1
ATOM 781 C C . ILE A 1 98 ? 5.457 -2.177 4.664 1.00 96.75 98 ILE A C 1
ATOM 783 O O . ILE A 1 98 ? 5.008 -1.563 3.695 1.00 96.75 98 ILE A O 1
ATOM 787 N N . ALA A 1 99 ? 6.181 -3.285 4.527 1.00 97.56 99 ALA A N 1
ATOM 788 C CA . ALA A 1 99 ? 6.429 -3.884 3.222 1.00 97.56 99 ALA A CA 1
ATOM 789 C C . ALA A 1 99 ? 5.131 -4.435 2.610 1.00 97.56 99 ALA A C 1
ATOM 791 O O . ALA A 1 99 ? 4.268 -4.975 3.310 1.00 97.56 99 ALA A O 1
ATOM 792 N N . VAL A 1 100 ? 4.997 -4.346 1.289 1.00 97.62 100 VAL A N 1
ATOM 793 C CA . VAL A 1 100 ? 3.945 -5.057 0.557 1.00 97.62 100 VAL A CA 1
ATOM 794 C C . VAL A 1 100 ? 4.485 -6.423 0.136 1.00 97.62 100 VAL A C 1
ATOM 796 O O . VAL A 1 100 ? 5.402 -6.522 -0.670 1.00 97.62 100 VAL A O 1
ATOM 799 N N . SER A 1 101 ? 3.899 -7.489 0.678 1.00 95.25 101 SER A N 1
ATOM 800 C CA . SER A 1 101 ? 4.305 -8.881 0.409 1.00 95.25 101 SER A CA 1
ATOM 801 C C . SER A 1 101 ? 3.748 -9.451 -0.893 1.00 95.25 101 SER A C 1
ATOM 803 O O . SER A 1 101 ? 4.247 -10.453 -1.407 1.00 95.25 101 SER A O 1
ATOM 805 N N . ASN A 1 102 ? 2.646 -8.892 -1.389 1.00 93.44 102 ASN A N 1
ATOM 806 C CA . ASN A 1 102 ? 1.999 -9.365 -2.602 1.00 93.44 102 ASN A CA 1
ATOM 807 C C . ASN A 1 102 ? 1.139 -8.263 -3.215 1.00 93.44 102 ASN A C 1
ATOM 809 O O . ASN A 1 102 ? 0.561 -7.454 -2.487 1.00 93.44 102 ASN A O 1
ATOM 813 N N . VAL A 1 103 ? 1.009 -8.286 -4.536 1.00 91.31 103 VAL A N 1
ATOM 814 C CA . VAL A 1 103 ? 0.102 -7.416 -5.278 1.00 91.31 103 VAL A CA 1
ATOM 815 C C . VAL A 1 103 ? -0.803 -8.261 -6.161 1.00 91.31 103 VAL A C 1
ATOM 817 O O . VAL A 1 103 ? -0.371 -9.240 -6.767 1.00 91.31 103 VAL A O 1
ATOM 820 N N . ALA A 1 104 ? -2.069 -7.876 -6.236 1.00 84.81 104 ALA A N 1
ATOM 821 C CA . ALA A 1 104 ? -3.036 -8.444 -7.155 1.00 84.81 104 ALA A CA 1
ATOM 822 C C . ALA A 1 104 ? -3.635 -7.321 -7.995 1.00 84.81 104 ALA A C 1
ATOM 824 O O . ALA A 1 104 ? -3.998 -6.265 -7.485 1.00 84.81 104 ALA A O 1
ATOM 825 N N . ASN A 1 105 ? -3.757 -7.560 -9.291 1.00 72.75 105 ASN A N 1
ATOM 826 C CA . ASN A 1 105 ? -4.363 -6.624 -10.219 1.00 72.75 105 ASN A CA 1
ATOM 827 C C . ASN A 1 105 ? -5.349 -7.385 -11.102 1.00 72.75 105 ASN A C 1
ATOM 829 O O . ASN A 1 105 ? -4.986 -8.418 -11.670 1.00 72.75 105 ASN A O 1
ATOM 833 N N . LEU A 1 106 ? -6.576 -6.875 -11.236 1.00 58.91 106 LEU A N 1
ATOM 834 C CA . LEU A 1 106 ? -7.522 -7.401 -12.220 1.00 58.91 106 LEU A CA 1
ATOM 835 C C . LEU A 1 106 ? -7.020 -7.165 -13.654 1.00 58.91 106 LEU A C 1
ATOM 837 O O . LEU A 1 106 ? -7.240 -8.006 -14.523 1.00 58.91 106 LEU A O 1
ATOM 841 N N . ALA A 1 107 ? -6.259 -6.096 -13.892 1.00 53.41 107 ALA A N 1
ATOM 842 C CA . ALA A 1 107 ? -5.709 -5.745 -15.199 1.00 53.41 107 ALA A CA 1
ATOM 843 C C . ALA A 1 107 ? -4.586 -6.669 -15.697 1.00 53.41 107 ALA A C 1
ATOM 845 O O . ALA A 1 107 ? -4.172 -6.534 -16.845 1.00 53.41 107 ALA A O 1
ATOM 846 N N . HIS A 1 108 ? -4.158 -7.684 -14.926 1.00 49.97 108 HIS A N 1
ATOM 847 C CA . HIS A 1 108 ? -3.410 -8.805 -15.523 1.00 49.97 108 HIS A CA 1
ATOM 848 C C . HIS A 1 108 ? -4.236 -9.478 -16.648 1.00 49.97 108 HIS A C 1
ATOM 850 O O . HIS A 1 108 ? -3.677 -10.166 -17.496 1.00 49.97 108 HIS A O 1
ATOM 856 N N . TYR A 1 109 ? -5.558 -9.252 -16.693 1.00 49.00 109 TYR A N 1
ATOM 857 C CA . TYR A 1 109 ? -6.466 -9.889 -17.641 1.00 49.00 109 TYR A CA 1
ATOM 858 C C . TYR A 1 109 ? -7.010 -8.985 -18.759 1.00 49.00 109 TYR A C 1
ATOM 860 O O . TYR A 1 109 ? -7.396 -9.522 -19.795 1.00 49.00 109 TYR A O 1
ATOM 868 N N . THR A 1 110 ? -7.041 -7.653 -18.625 1.00 46.12 110 THR A N 1
ATOM 869 C CA . THR A 1 110 ? -7.694 -6.779 -19.624 1.00 46.12 110 THR A CA 1
ATOM 870 C C . THR A 1 110 ? -7.144 -5.345 -19.584 1.00 46.12 110 THR A C 1
ATOM 872 O O . THR A 1 110 ? -7.616 -4.568 -18.766 1.00 46.12 110 THR A O 1
ATOM 875 N N . ASN A 1 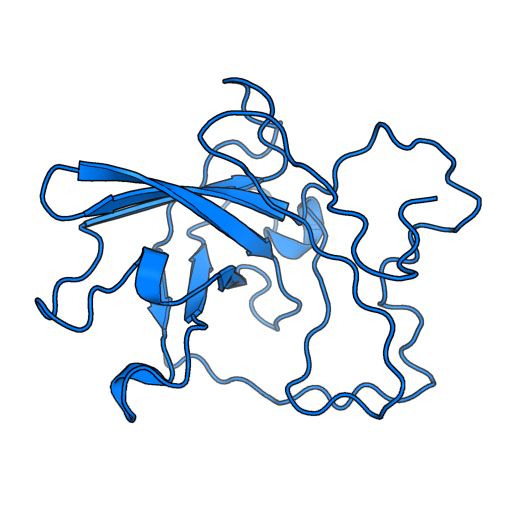111 ? -6.177 -5.021 -20.457 1.00 54.69 111 ASN A N 1
ATOM 876 C CA . ASN A 1 111 ? -5.749 -3.671 -20.895 1.00 54.69 111 ASN A CA 1
ATOM 877 C C . ASN A 1 111 ? -5.606 -2.538 -19.831 1.00 54.69 111 ASN A C 1
ATOM 879 O O . ASN A 1 111 ? -5.669 -2.733 -18.625 1.00 54.69 111 ASN A O 1
ATOM 883 N N . ASP A 1 112 ? -5.292 -1.330 -20.289 1.00 59.69 112 ASP A N 1
ATOM 884 C CA . ASP A 1 112 ? -5.059 -0.107 -19.501 1.00 59.69 112 ASP A CA 1
ATOM 885 C C . ASP A 1 112 ? -6.330 0.502 -18.871 1.00 59.69 112 ASP A C 1
ATOM 887 O O . ASP A 1 112 ? -6.256 1.533 -18.206 1.00 59.69 112 ASP A O 1
ATOM 891 N N . HIS A 1 113 ? -7.503 -0.114 -19.051 1.00 66.00 113 HIS A N 1
ATOM 892 C CA . HIS A 1 113 ? -8.780 0.475 -18.634 1.00 66.00 113 HIS A CA 1
ATOM 893 C C . HIS A 1 113 ? -9.077 0.314 -17.133 1.00 66.00 113 HIS A C 1
ATOM 895 O O . HIS A 1 113 ? -9.930 1.025 -16.601 1.00 66.00 113 HIS A O 1
ATOM 901 N N . PHE A 1 114 ? -8.392 -0.600 -16.434 1.00 76.69 114 PHE A N 1
ATOM 902 C CA . PHE A 1 114 ? -8.594 -0.852 -15.003 1.00 76.69 114 PHE A CA 1
ATOM 903 C C . PHE A 1 114 ? -7.335 -0.536 -14.194 1.00 76.69 114 PHE A C 1
ATOM 905 O O . PHE A 1 114 ? -6.533 -1.409 -13.877 1.00 76.69 114 PHE A O 1
ATOM 912 N N . ASP A 1 115 ? -7.180 0.730 -13.825 1.00 83.31 115 ASP A N 1
ATOM 913 C CA . ASP A 1 115 ? -6.009 1.221 -13.098 1.00 83.31 115 ASP A CA 1
ATOM 914 C C . ASP A 1 115 ? -6.198 1.185 -11.571 1.00 83.31 115 ASP A C 1
ATOM 916 O O . ASP A 1 115 ? -6.026 2.176 -10.866 1.00 83.31 115 ASP A O 1
ATOM 920 N N . TYR A 1 116 ? -6.583 0.026 -11.039 1.00 85.88 116 TYR A N 1
ATOM 921 C CA . TYR A 1 116 ? -6.652 -0.219 -9.598 1.00 85.88 116 TYR A CA 1
ATOM 922 C C . TYR A 1 116 ? -5.987 -1.544 -9.249 1.00 85.88 116 TYR A C 1
ATOM 924 O O . TYR A 1 116 ? -5.994 -2.500 -10.021 1.00 85.88 116 TYR A O 1
ATOM 932 N N . GLY A 1 117 ? -5.424 -1.620 -8.052 1.00 89.38 117 GLY A N 1
ATOM 933 C CA . GLY A 1 117 ? -4.700 -2.788 -7.596 1.00 89.38 117 GLY A CA 1
ATOM 934 C C . GLY A 1 117 ? -4.781 -2.982 -6.099 1.00 89.38 117 GLY A C 1
ATOM 935 O O . GLY A 1 117 ? -4.909 -2.033 -5.328 1.00 89.38 117 GLY A O 1
ATOM 936 N N . ILE A 1 118 ? -4.700 -4.242 -5.700 1.00 92.62 118 ILE A N 1
ATOM 937 C CA . ILE A 1 118 ? -4.820 -4.679 -4.322 1.00 92.62 118 ILE A CA 1
ATOM 938 C C . ILE A 1 118 ? -3.445 -5.051 -3.782 1.00 92.62 118 ILE A C 1
ATOM 940 O O . ILE A 1 118 ? -2.681 -5.769 -4.425 1.00 92.62 118 ILE A O 1
ATOM 944 N N . LEU A 1 119 ? -3.149 -4.580 -2.578 1.00 96.19 119 LEU A N 1
ATOM 945 C CA . LEU A 1 119 ? -1.885 -4.780 -1.886 1.00 96.19 119 LEU A CA 1
ATOM 946 C C . LEU A 1 119 ? -2.107 -5.678 -0.673 1.00 96.19 119 LEU A C 1
ATOM 948 O O . LEU A 1 119 ? -3.039 -5.456 0.098 1.00 96.19 119 LEU A O 1
ATOM 952 N N . LYS A 1 120 ? -1.227 -6.656 -0.462 1.00 96.31 120 LYS A N 1
ATOM 953 C CA . LYS A 1 120 ? -1.137 -7.414 0.788 1.00 96.31 120 LYS A 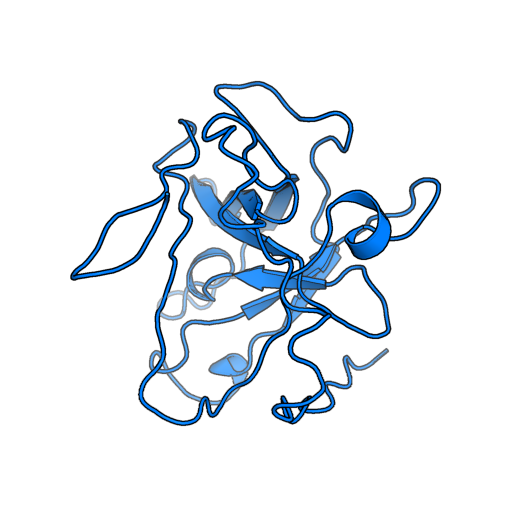CA 1
ATOM 954 C C . LYS A 1 120 ? 0.026 -6.898 1.621 1.00 96.31 120 LYS A C 1
ATOM 956 O O . LYS A 1 120 ? 1.187 -7.144 1.291 1.00 96.31 120 LYS A O 1
ATOM 961 N N . PHE A 1 121 ? -0.285 -6.255 2.735 1.00 96.62 121 PHE A N 1
ATOM 962 C CA . PHE A 1 121 ? 0.713 -5.728 3.657 1.00 96.62 121 PHE A CA 1
ATOM 963 C C . PHE A 1 121 ? 1.311 -6.842 4.524 1.00 96.62 121 PHE A C 1
ATOM 965 O O . PHE A 1 121 ? 0.581 -7.667 5.083 1.00 96.62 121 PHE A O 1
ATOM 972 N N . ASP A 1 122 ? 2.639 -6.863 4.646 1.00 95.31 122 ASP A N 1
ATOM 973 C CA . ASP A 1 122 ? 3.365 -7.747 5.564 1.00 95.31 122 ASP A CA 1
ATOM 974 C C . ASP A 1 122 ? 3.356 -7.174 6.983 1.00 95.31 122 ASP A C 1
ATOM 976 O O . ASP A 1 122 ? 4.363 -6.715 7.522 1.00 95.31 122 ASP A O 1
ATOM 980 N N . TYR A 1 123 ? 2.163 -7.120 7.568 1.00 92.12 123 TYR A N 1
ATOM 981 C CA . TYR A 1 123 ? 1.965 -6.557 8.891 1.00 92.12 123 TYR A CA 1
ATOM 982 C C . TYR A 1 123 ? 1.739 -7.656 9.929 1.00 92.12 123 TYR A C 1
ATOM 984 O O . TYR A 1 123 ? 0.662 -8.259 9.991 1.00 92.12 123 TYR A O 1
ATOM 992 N N . ASN A 1 124 ? 2.765 -7.890 10.751 1.00 79.62 124 ASN A N 1
ATOM 993 C CA . ASN A 1 124 ? 2.796 -8.916 11.800 1.00 79.62 124 ASN A CA 1
ATOM 994 C C . ASN A 1 124 ? 2.976 -8.308 13.208 1.00 79.62 124 ASN A C 1
ATOM 996 O O . ASN A 1 124 ? 3.600 -8.921 14.071 1.00 79.62 124 ASN A O 1
ATOM 1000 N N . GLY A 1 125 ? 2.480 -7.084 13.430 1.00 70.62 125 GLY A N 1
ATOM 1001 C CA . GLY A 1 125 ? 2.511 -6.417 14.738 1.00 70.62 125 GLY A CA 1
ATOM 1002 C C . GLY A 1 125 ? 1.601 -7.079 15.785 1.00 70.62 125 GLY A C 1
ATOM 1003 O O . GLY A 1 125 ? 1.127 -8.199 15.617 1.00 70.62 125 GLY A O 1
ATOM 1004 N N . THR A 1 126 ? 1.291 -6.364 16.871 1.00 68.62 126 THR A N 1
ATOM 1005 C CA . THR A 1 126 ? 0.395 -6.824 17.958 1.00 68.62 126 THR A CA 1
ATOM 1006 C C . THR A 1 126 ? -1.095 -6.897 17.565 1.00 68.62 126 THR A C 1
ATOM 1008 O O . THR A 1 126 ? -1.973 -6.844 18.422 1.00 68.62 126 THR A O 1
ATOM 1011 N N . GLY A 1 127 ? -1.400 -7.018 16.271 1.00 83.69 127 GLY A N 1
ATOM 1012 C CA . GLY A 1 127 ? -2.746 -7.005 15.706 1.00 83.69 127 GLY A CA 1
ATOM 1013 C C . GLY A 1 127 ? -2.721 -7.023 14.176 1.00 83.69 127 GLY A C 1
ATOM 1014 O O . GLY A 1 127 ? -1.678 -7.260 13.561 1.00 83.69 127 GLY A O 1
ATOM 1015 N N . ARG A 1 128 ? -3.876 -6.778 13.550 1.00 91.12 128 ARG A N 1
ATOM 1016 C CA . ARG A 1 128 ? -3.983 -6.582 12.097 1.00 91.12 128 ARG A CA 1
ATOM 1017 C C . ARG A 1 128 ? -3.979 -5.101 11.762 1.00 91.12 128 ARG A C 1
ATOM 1019 O O . ARG A 1 128 ? -4.424 -4.286 12.564 1.00 91.12 128 ARG A O 1
ATOM 1026 N N . LEU A 1 129 ? -3.493 -4.765 10.572 1.00 91.69 129 LEU A N 1
ATOM 1027 C CA . LEU A 1 129 ? -3.310 -3.379 10.164 1.00 91.69 129 LEU A CA 1
ATOM 1028 C C . LEU A 1 129 ? -4.635 -2.610 10.197 1.00 91.69 129 LEU A C 1
ATOM 1030 O O . LEU A 1 129 ? -4.708 -1.573 10.843 1.00 91.69 129 LEU A O 1
ATOM 1034 N N . GLN A 1 130 ? -5.695 -3.173 9.611 1.00 93.12 130 GLN A N 1
ATOM 1035 C CA . GLN A 1 130 ? -7.043 -2.593 9.616 1.00 93.12 130 GLN A CA 1
ATOM 1036 C C . GLN A 1 130 ? -7.570 -2.293 11.028 1.00 93.12 130 GLN A C 1
ATOM 1038 O O . GLN A 1 130 ? -8.270 -1.302 11.211 1.00 93.12 130 GLN A O 1
ATOM 1043 N N . ASP A 1 131 ? -7.226 -3.107 12.029 1.00 89.00 131 ASP A N 1
ATOM 1044 C CA . ASP A 1 131 ? -7.692 -2.901 13.407 1.00 89.00 131 ASP A CA 1
ATOM 1045 C C . ASP A 1 131 ? -6.984 -1.723 14.089 1.00 89.00 131 ASP A C 1
ATOM 1047 O O . ASP A 1 131 ? -7.490 -1.169 15.060 1.00 89.00 131 ASP A O 1
ATOM 1051 N N . GLN A 1 132 ? -5.806 -1.349 13.592 1.00 88.94 132 GLN A N 1
ATOM 1052 C CA . GLN A 1 132 ? -4.963 -0.315 14.182 1.00 88.94 132 GLN A CA 1
ATOM 1053 C C . GLN A 1 132 ? -5.062 1.013 13.434 1.00 88.94 132 GLN A C 1
ATOM 1055 O O . GLN A 1 132 ? -5.117 2.076 14.048 1.00 88.94 132 GLN A O 1
ATOM 1060 N N . THR A 1 133 ? -5.104 0.966 12.106 1.00 88.19 133 THR A N 1
ATOM 1061 C CA . THR A 1 133 ? -5.187 2.164 11.265 1.00 88.19 133 THR A CA 1
ATOM 1062 C C . THR A 1 133 ? -6.619 2.574 10.957 1.00 88.19 133 THR A C 1
ATOM 1064 O O . THR A 1 133 ? -6.830 3.682 10.472 1.00 88.19 133 THR A O 1
ATOM 1067 N N . GLY A 1 134 ? -7.589 1.688 11.201 1.00 90.38 134 GLY A N 1
ATOM 1068 C CA . GLY A 1 134 ? -8.889 1.741 10.546 1.00 90.38 134 GLY A CA 1
ATOM 1069 C C . GLY A 1 134 ? -8.809 1.248 9.096 1.00 90.38 134 GLY A C 1
ATOM 1070 O O . GLY A 1 134 ? -7.745 0.869 8.593 1.00 90.38 134 GLY A O 1
ATOM 1071 N N . CYS A 1 135 ? -9.955 1.246 8.418 1.00 89.00 135 CYS A N 1
ATOM 1072 C CA . CYS A 1 135 ? -10.081 0.878 7.009 1.00 89.00 135 CYS A CA 1
ATOM 1073 C C . CYS A 1 135 ? -11.240 1.616 6.337 1.00 89.00 135 CYS A C 1
ATOM 1075 O O . CYS A 1 135 ? -12.185 2.033 7.006 1.00 89.00 135 CYS A O 1
ATOM 1077 N N . PHE A 1 136 ? -11.210 1.694 5.008 1.00 87.62 136 PHE A N 1
ATOM 1078 C CA . PHE A 1 136 ? -12.389 2.030 4.218 1.00 87.62 136 PHE A CA 1
ATOM 1079 C C . PHE A 1 136 ? -13.133 0.765 3.788 1.00 87.62 136 PHE A C 1
ATOM 1081 O O . PHE A 1 136 ? -12.528 -0.204 3.325 1.00 87.62 136 PHE A O 1
ATOM 1088 N N . ASP A 1 137 ? -14.457 0.770 3.911 1.00 85.19 137 ASP A N 1
ATOM 1089 C CA . ASP A 1 137 ? -15.287 -0.179 3.170 1.00 85.19 137 ASP A CA 1
ATOM 1090 C C . ASP A 1 137 ? -15.178 0.106 1.658 1.00 85.19 137 ASP A C 1
ATOM 1092 O O . ASP A 1 137 ? -14.831 1.210 1.233 1.00 85.19 137 ASP A O 1
ATOM 1096 N N . TRP A 1 138 ? -15.452 -0.900 0.829 1.00 81.94 138 TRP A N 1
ATOM 1097 C CA . TRP A 1 138 ? -15.297 -0.804 -0.622 1.00 81.94 138 TRP A CA 1
ATOM 1098 C C . TRP A 1 138 ? -16.472 -1.454 -1.357 1.00 81.94 138 TRP A C 1
ATOM 1100 O O . TRP A 1 138 ? -17.115 -2.376 -0.855 1.00 81.94 138 TRP A O 1
ATOM 1110 N N . GLY A 1 139 ? -16.741 -0.968 -2.571 1.00 77.12 139 GLY A N 1
ATOM 1111 C CA . GLY A 1 139 ? -17.769 -1.498 -3.462 1.00 77.12 139 GLY A CA 1
ATOM 1112 C C . GLY A 1 139 ? -17.557 -1.022 -4.899 1.00 77.12 139 GLY A C 1
ATOM 1113 O O . GLY A 1 139 ? -17.158 0.114 -5.129 1.00 77.12 139 GLY A O 1
ATOM 1114 N N . ILE A 1 140 ? -17.818 -1.895 -5.873 1.00 72.38 140 ILE A N 1
ATOM 1115 C CA . ILE A 1 140 ? -17.549 -1.641 -7.304 1.00 72.38 140 ILE A CA 1
ATOM 1116 C C . ILE A 1 140 ? -18.744 -1.054 -8.074 1.00 72.38 140 ILE A C 1
ATOM 1118 O O . ILE A 1 140 ? -18.618 -0.707 -9.244 1.00 72.38 140 ILE A O 1
ATOM 1122 N N . GLN A 1 141 ? -19.916 -0.969 -7.440 1.00 73.88 141 GLN A N 1
ATOM 1123 C CA . GLN A 1 141 ? -21.153 -0.449 -8.036 1.00 73.88 141 GLN A CA 1
ATOM 1124 C C . GLN A 1 141 ? -21.909 0.410 -7.014 1.00 73.88 141 GLN A C 1
ATOM 1126 O O . GLN A 1 141 ? -22.935 -0.020 -6.476 1.00 73.88 141 GLN A O 1
ATOM 1131 N N . PRO A 1 142 ? -21.392 1.604 -6.681 1.00 69.69 142 PRO A N 1
ATOM 1132 C CA . PRO A 1 142 ? -22.120 2.523 -5.821 1.00 69.69 142 PRO A CA 1
ATOM 1133 C C . PRO A 1 142 ? -23.464 2.917 -6.455 1.00 69.69 142 PRO A C 1
ATOM 1135 O O . PRO A 1 142 ? -23.562 3.124 -7.665 1.00 69.69 142 PRO A O 1
ATOM 1138 N N . LYS A 1 143 ? -24.516 3.043 -5.638 1.00 70.25 143 LYS A N 1
ATOM 1139 C CA . LYS A 1 143 ? -25.802 3.594 -6.090 1.00 70.25 143 LYS A CA 1
ATOM 1140 C C . LYS A 1 143 ? -25.709 5.119 -6.126 1.00 70.25 143 LYS A C 1
ATOM 1142 O O . LYS A 1 143 ? -25.446 5.726 -5.096 1.00 70.25 143 LYS A O 1
ATOM 1147 N N . TYR A 1 144 ? -25.940 5.717 -7.292 1.00 63.75 144 TYR A N 1
ATOM 1148 C CA . TYR A 1 144 ? -25.883 7.168 -7.478 1.00 63.75 144 TYR A CA 1
ATOM 1149 C C . TYR A 1 144 ? -27.111 7.900 -6.901 1.00 63.75 144 TYR A C 1
ATOM 1151 O O . TYR A 1 144 ? -28.212 7.341 -6.928 1.00 63.75 144 TYR A O 1
ATOM 1159 N N . PRO A 1 145 ? -26.949 9.163 -6.454 1.00 72.69 145 PRO A N 1
ATOM 1160 C CA . PRO A 1 145 ? -25.696 9.931 -6.401 1.00 72.69 145 PRO A CA 1
ATOM 1161 C C . PRO A 1 145 ? -24.771 9.486 -5.253 1.00 72.69 145 PRO A C 1
ATOM 1163 O O . PRO A 1 145 ? -25.247 9.050 -4.209 1.00 72.69 145 PRO A O 1
ATOM 1166 N N . VAL A 1 146 ? -23.455 9.626 -5.447 1.00 67.38 146 VAL A N 1
ATOM 1167 C CA . VAL A 1 146 ? -22.448 9.426 -4.393 1.00 67.38 146 VAL A CA 1
ATOM 1168 C C . VAL A 1 146 ? -21.589 10.668 -4.216 1.00 67.38 146 VAL A C 1
ATOM 1170 O O . VAL A 1 146 ? -21.189 11.292 -5.198 1.00 67.38 146 VAL A O 1
ATOM 1173 N N . GLU A 1 147 ? -21.314 11.006 -2.961 1.00 69.12 147 GLU A N 1
ATOM 1174 C CA . GLU A 1 147 ? -20.292 11.981 -2.577 1.00 69.12 147 GLU A CA 1
ATOM 1175 C C . GLU A 1 147 ? -18.929 11.275 -2.527 1.00 69.12 147 GLU A C 1
ATOM 1177 O O . GLU A 1 147 ? -18.849 10.117 -2.107 1.00 69.12 147 GLU A O 1
ATOM 1182 N N . ILE A 1 148 ? -17.867 11.939 -2.992 1.00 68.38 148 ILE A N 1
ATOM 1183 C CA . ILE A 1 148 ? -16.534 11.336 -3.124 1.00 68.38 148 ILE A CA 1
ATOM 1184 C C . ILE A 1 148 ? -15.503 12.216 -2.425 1.00 68.38 148 ILE A C 1
ATOM 1186 O O . ILE A 1 148 ? -15.236 13.336 -2.848 1.00 68.38 148 ILE A O 1
ATOM 1190 N N . VAL A 1 149 ? -14.848 11.672 -1.402 1.00 69.69 149 VAL A N 1
ATOM 1191 C CA . VAL A 1 149 ? -13.685 12.302 -0.766 1.00 69.69 149 VAL A CA 1
ATOM 1192 C C . VAL A 1 149 ? -12.415 11.619 -1.263 1.00 69.69 149 VAL A C 1
ATOM 1194 O O . VAL A 1 149 ? -12.302 10.394 -1.210 1.00 69.69 149 VAL A O 1
ATOM 1197 N N . THR A 1 150 ? -11.449 12.415 -1.727 1.00 75.88 150 THR A N 1
ATOM 1198 C CA . THR A 1 150 ? -10.175 11.916 -2.258 1.00 75.88 150 THR A CA 1
ATOM 1199 C C . THR A 1 150 ? -9.013 12.384 -1.392 1.00 75.88 150 THR A C 1
ATOM 1201 O O . THR A 1 150 ? -8.801 13.585 -1.210 1.00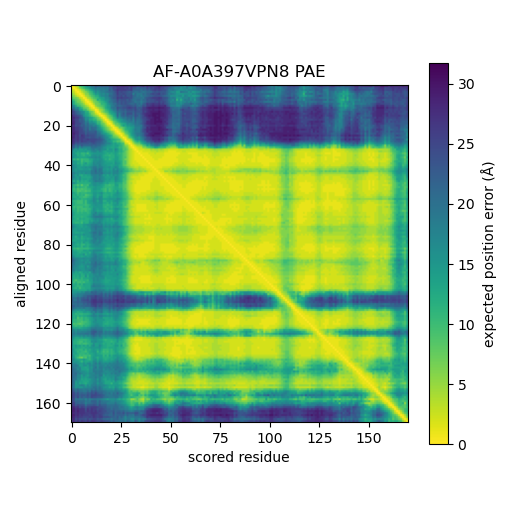 75.88 150 THR A O 1
ATOM 1204 N N . TYR A 1 151 ? -8.216 11.423 -0.928 1.00 83.25 151 TYR A N 1
ATOM 1205 C CA . TYR A 1 151 ? -6.954 11.656 -0.231 1.00 83.25 151 TYR A CA 1
ATOM 1206 C C . TYR A 1 151 ? -5.787 11.335 -1.159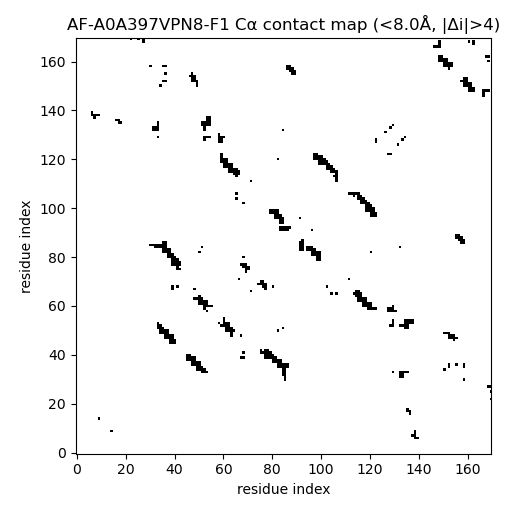 1.00 83.25 151 TYR A C 1
ATOM 1208 O O . TYR A 1 151 ? -5.800 10.302 -1.832 1.00 83.25 151 TYR A O 1
ATOM 1216 N N . ARG A 1 152 ? -4.766 12.193 -1.182 1.00 81.88 152 ARG A N 1
ATOM 1217 C CA . ARG A 1 152 ? -3.550 11.960 -1.968 1.00 81.88 152 ARG A CA 1
ATOM 1218 C C . ARG A 1 152 ? -2.307 12.460 -1.247 1.00 81.88 152 ARG A C 1
ATOM 1220 O O . ARG A 1 152 ? -2.365 13.441 -0.519 1.00 81.88 152 ARG A O 1
ATOM 1227 N N . TYR A 1 153 ? -1.175 11.846 -1.540 1.00 82.81 153 TYR A N 1
ATOM 1228 C CA . TYR A 1 153 ? 0.150 12.406 -1.310 1.00 82.81 153 TYR A CA 1
ATOM 1229 C C . TYR A 1 153 ? 0.691 12.960 -2.626 1.00 82.81 153 TYR A C 1
ATOM 1231 O O . TYR A 1 153 ? 0.672 12.272 -3.648 1.00 82.81 153 TYR A O 1
ATOM 1239 N N . LEU A 1 154 ? 1.162 14.207 -2.604 1.00 76.38 154 LEU A N 1
ATOM 1240 C CA . LEU A 1 154 ? 1.917 14.801 -3.705 1.00 76.38 154 LEU A CA 1
ATOM 1241 C C . LEU A 1 154 ? 3.408 14.703 -3.368 1.00 76.38 154 LEU A C 1
ATOM 1243 O O . LEU A 1 154 ? 3.887 15.405 -2.480 1.00 76.38 154 LEU A O 1
ATOM 1247 N N . GLY A 1 155 ? 4.140 13.825 -4.057 1.00 73.56 155 GLY A N 1
ATOM 1248 C CA . GLY A 1 155 ? 5.556 13.594 -3.757 1.00 73.56 155 GLY A CA 1
ATOM 1249 C C . GLY A 1 155 ? 5.757 12.980 -2.368 1.00 73.56 155 GLY A C 1
ATOM 1250 O O . GLY A 1 155 ? 4.991 12.104 -1.969 1.00 73.56 155 GLY A O 1
ATOM 1251 N N . ASP A 1 156 ? 6.785 13.424 -1.648 1.00 62.84 156 ASP A N 1
ATOM 1252 C CA . ASP A 1 156 ? 7.104 13.057 -0.258 1.00 62.84 156 ASP A CA 1
ATOM 1253 C C . ASP A 1 156 ? 6.515 14.039 0.778 1.00 62.84 156 ASP A C 1
ATOM 1255 O O . ASP A 1 156 ? 6.875 14.020 1.960 1.00 62.84 156 ASP A O 1
ATOM 1259 N N . GLY A 1 157 ? 5.611 14.909 0.325 1.00 63.97 157 GLY A N 1
ATOM 1260 C CA . GLY A 1 157 ? 4.998 15.954 1.128 1.00 63.97 157 GLY A CA 1
ATOM 1261 C C . GLY A 1 157 ? 3.833 15.473 1.989 1.00 63.97 157 GLY A C 1
ATOM 1262 O O . GLY A 1 157 ? 3.707 14.306 2.367 1.00 63.97 157 GLY A O 1
ATOM 1263 N N . ASP A 1 158 ? 2.960 16.416 2.319 1.00 67.62 158 ASP A N 1
ATOM 1264 C CA . ASP A 1 158 ? 1.774 16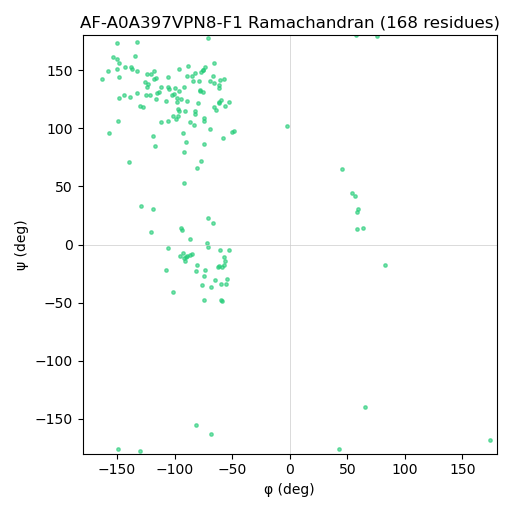.152 3.114 1.00 67.62 158 ASP A CA 1
ATOM 1265 C C . ASP A 1 158 ? 0.673 15.410 2.357 1.00 67.62 158 ASP A C 1
ATOM 1267 O O . ASP A 1 158 ? 0.514 15.537 1.140 1.00 67.62 158 ASP A O 1
ATOM 1271 N N . MET A 1 159 ? -0.139 14.670 3.120 1.00 71.25 159 MET A N 1
ATOM 1272 C CA . MET A 1 159 ? -1.429 14.220 2.620 1.00 71.25 159 MET A CA 1
ATOM 1273 C C . MET A 1 159 ? -2.332 15.432 2.404 1.00 71.25 159 MET A C 1
ATOM 1275 O O . MET A 1 159 ? -2.680 16.135 3.355 1.00 71.25 159 MET A O 1
ATOM 1279 N N . ASP A 1 160 ? -2.725 15.626 1.157 1.00 66.25 160 ASP A N 1
ATOM 1280 C CA . ASP A 1 160 ? -3.665 16.632 0.698 1.00 66.25 160 ASP A CA 1
ATOM 1281 C C . ASP A 1 160 ? -5.057 15.986 0.559 1.00 66.25 160 ASP A C 1
ATOM 1283 O O . ASP A 1 160 ? -5.228 14.987 -0.152 1.00 66.25 160 ASP A O 1
ATOM 1287 N N . CYS A 1 161 ? -6.057 16.537 1.259 1.00 60.94 161 CYS A N 1
ATOM 1288 C CA . CYS A 1 161 ? -7.468 16.261 0.971 1.00 60.94 161 CYS A CA 1
ATOM 1289 C C . CYS A 1 161 ? -7.916 17.242 -0.114 1.00 60.94 161 CYS A C 1
ATOM 1291 O O . CYS A 1 161 ? -8.134 18.426 0.154 1.00 60.94 161 CYS A O 1
ATOM 1293 N N . VAL A 1 162 ? -8.077 16.758 -1.346 1.00 49.34 162 VAL A N 1
ATOM 1294 C CA . VAL A 1 162 ? -8.439 17.633 -2.466 1.00 49.34 162 VAL A CA 1
ATOM 1295 C C . VAL A 1 162 ? -9.942 17.873 -2.479 1.00 49.34 162 VAL A C 1
ATOM 1297 O O . VAL A 1 162 ? -10.727 16.968 -2.761 1.00 49.34 162 VAL A O 1
ATOM 1300 N N . LYS A 1 163 ? -10.342 19.130 -2.264 1.00 43.34 163 LYS A N 1
ATOM 1301 C CA . LYS A 1 163 ? -11.715 19.611 -2.470 1.00 43.34 163 LYS A CA 1
ATOM 1302 C C . LYS A 1 163 ? -12.010 19.748 -3.970 1.00 43.34 163 LYS A C 1
ATOM 1304 O O . LYS A 1 163 ? -11.832 20.813 -4.552 1.00 43.34 163 LYS A O 1
ATOM 1309 N N . GLY A 1 164 ? -12.444 18.667 -4.614 1.00 34.84 164 GLY A N 1
ATOM 1310 C CA . GLY A 1 164 ? -13.081 18.714 -5.938 1.00 34.84 164 GLY A CA 1
ATOM 1311 C C . GLY A 1 164 ? -14.597 18.884 -5.807 1.00 34.84 164 GLY A C 1
ATOM 1312 O O . GLY A 1 164 ? -15.154 18.367 -4.846 1.00 34.84 164 GLY A O 1
ATOM 1313 N N . TYR A 1 165 ? -15.226 19.627 -6.735 1.00 33.72 165 TYR A N 1
ATOM 1314 C CA . TYR A 1 165 ? -16.662 19.970 -6.840 1.00 33.72 165 TYR A CA 1
ATOM 1315 C C . TYR A 1 165 ? -17.578 19.350 -5.761 1.00 33.72 165 TYR A C 1
ATOM 1317 O O . TYR A 1 165 ? -17.935 18.179 -5.835 1.00 33.72 165 TYR A O 1
ATOM 1325 N N . SER A 1 166 ? -17.940 20.180 -4.772 1.00 39.84 166 SER A N 1
ATOM 1326 C CA . SER A 1 166 ? -18.897 19.914 -3.681 1.00 39.84 166 SER A CA 1
ATOM 1327 C C . SER A 1 166 ? -18.625 18.699 -2.776 1.00 39.84 166 SER A C 1
ATOM 1329 O O . SER A 1 166 ? -19.574 18.015 -2.417 1.00 39.84 166 SER A O 1
ATOM 1331 N N . ASN A 1 167 ? -17.375 18.448 -2.370 1.00 44.28 167 ASN A N 1
ATOM 1332 C CA . ASN A 1 167 ? -17.054 17.387 -1.402 1.00 44.28 167 ASN A CA 1
ATOM 1333 C C . ASN A 1 167 ? -16.476 17.953 -0.091 1.00 44.28 167 ASN A C 1
ATOM 1335 O O . ASN A 1 167 ? -15.569 18.798 -0.098 1.00 44.28 167 ASN A O 1
ATOM 1339 N N . LEU A 1 168 ? -17.041 17.504 1.032 1.00 41.44 168 LEU A N 1
ATOM 1340 C CA . LEU A 1 168 ? -16.768 17.982 2.387 1.00 41.44 168 LEU A CA 1
ATOM 1341 C C . LEU A 1 168 ? -15.520 17.306 2.982 1.00 41.44 168 LEU A C 1
ATOM 1343 O O . LEU A 1 168 ? -15.569 16.192 3.486 1.00 41.44 168 LEU A O 1
ATOM 1347 N N . CYS A 1 169 ? -14.401 18.029 2.995 1.00 43.12 169 CYS A N 1
ATOM 1348 C CA . CYS A 1 169 ? -13.504 18.001 4.153 1.00 43.12 169 CYS A CA 1
ATOM 1349 C C . CYS A 1 169 ? -13.954 19.180 5.034 1.00 43.12 169 CYS A C 1
ATOM 1351 O O . CYS A 1 169 ? -13.662 20.342 4.705 1.00 43.12 169 CYS A O 1
ATOM 1353 N N . SER A 1 170 ? -14.794 18.874 6.031 1.00 41.06 170 SER A N 1
ATOM 1354 C CA . SER A 1 170 ? -15.337 19.803 7.035 1.00 41.06 170 SER A CA 1
ATOM 1355 C C . SER A 1 170 ? -14.408 19.930 8.228 1.00 41.06 170 SER A C 1
ATOM 1357 O O . SER A 1 170 ? -14.032 18.861 8.755 1.00 41.06 170 SER A O 1
#

Nearest PDB structures (foldseek):
  3cp7-assembly1_B  TM=8.645E-01  e=1.253E-07  unclassified
  3wy8-assembly1_A  TM=7.578E-01  e=1.478E-07  Paenarthrobacter nicotinovorans
  2hq7-assembly1_B  TM=4.805E-01  e=1.546E+00  Clostridium acetobutylicum
  7uql-assembly1_B  TM=3.267E-01  e=9.959E-01  Papaver somniferum

Foldseek 3Di:
DDDDDDADPDDPVNPVQPPPPVVPVPPLPDQQLQKWKKWFAWPNDIWIWIKGFADDPQLQKIKGWQCRQADPVVRTGTPWIWTAGPQAQPDGDPQGIWTFPDKDDPCVPPDPPGGMIMTGTPDDPPDGPCVPRPHHYDHDDDDPDDADWDWIDDISHDIDGDDDDDHDPD

Sequence (170 aa):
MPLIFKNKIINNGEKNMVNTINPEDKNVNDKPFTVGILFVHKNSIDFTCTASVISTDNRNIGITVAHCFYDWQTRVWADNLQFCPGYNHGKQSCYKCIAVSNVANLAHYTNDHFDYGILKFDYNGTGRLQDQTGCFDWGIQPKYPVEIVTYRYLGDGDMDCVKGYSNLCS

Organism: NCBI:txid44941

Mean predicted aligned error: 10.61 Å

Secondary structure (DSSP, 8-state):
-----------TT-GGGS----TT---TT---TTEEEEEEEETTEEEEEEEEEB--TTS-EEEE-HHHHEETTTTEEPSEEEEEET-BTTB--TT--EEEEEEE-GGGSS-TT---EEEEE---SSS-HHHHH--B---SSPPSS----EEEE-TTSPEEEE--TT----

Radius of gyration: 16.12 Å; Cα contacts (8 Å, |Δi|>4): 316; chains: 1; bounding box: 44×39×40 Å

Solvent-accessible surface area (backbone atoms only — not comparable to full-atom values): 10189 Å² total; per-residue (Å²): 132,84,88,81,81,76,87,54,79,86,47,90,84,55,63,81,57,50,76,66,72,46,92,78,62,70,57,83,79,70,70,58,38,23,37,21,40,24,43,30,33,39,92,96,40,78,51,62,39,46,33,32,28,32,67,51,97,82,25,34,38,28,42,34,49,29,65,70,49,32,39,83,90,81,69,44,61,42,80,43,43,35,41,21,34,40,38,46,65,90,39,65,33,99,79,36,70,33,47,51,74,43,78,49,53,72,36,84,76,54,66,88,85,47,61,43,25,38,36,33,46,59,60,82,64,105,54,44,49,32,81,74,37,38,41,42,70,69,69,94,74,78,74,82,86,74,88,69,88,50,77,40,40,63,67,73,44,53,70,44,74,60,76,53,93,93,34,86,89,104